Protein AF-A0A959RLE3-F1 (afdb_monomer_lite)

Sequence (68 aa):
MEMNRRKRFSLNSNWKFALHTHLVKNDLNTGVNLKPGKYFPAEVPGTIHTDLYKNKIIEDPFYSDNEL

Radius of gyration: 17.9 Å; chains: 1; bounding box: 62×14×42 Å

pLDDT: mean 82.44, std 13.75, range [47.81, 95.81]

Secondary structure (DSSP, 8-state):
------------SSEEEE--GGG-SS----SS---TT-EEEE-SS--HHHHHHHTTSS--TTSTTTT-

Foldseek 3Di:
DDPPDDDDDDPFPDDKDAAAPVPPPPPCPVVFPHDGPDIFGDGPVDDPVVRCCVVVRADDCPPDPSVD

Structure (mmCIF, N/CA/C/O backbone):
data_AF-A0A959RLE3-F1
#
_entry.id   AF-A0A959RLE3-F1
#
loop_
_atom_site.group_PDB
_atom_site.id
_atom_site.type_symbol
_atom_site.label_atom_id
_atom_site.label_alt_id
_atom_site.label_comp_id
_atom_site.label_asym_id
_atom_site.label_entity_id
_atom_site.label_seq_id
_atom_site.pdbx_PDB_ins_code
_atom_site.Cartn_x
_atom_site.Cartn_y
_atom_site.Cartn_z
_atom_site.occupancy
_atom_site.B_iso_or_equiv
_atom_site.auth_seq_id
_atom_site.auth_comp_id
_atom_site.auth_asym_id
_atom_site.auth_atom_id
_atom_site.pdbx_PDB_model_num
ATOM 1 N N . MET A 1 1 ? -39.333 -6.709 23.855 1.00 47.81 1 MET A N 1
ATOM 2 C CA . MET A 1 1 ? -38.162 -7.610 23.782 1.00 47.81 1 MET A CA 1
ATOM 3 C C . MET A 1 1 ? -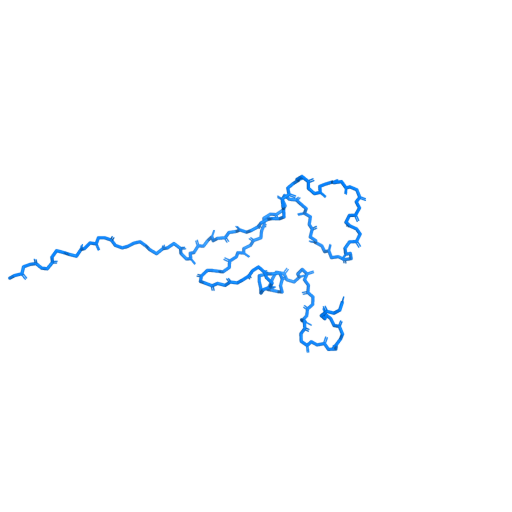36.963 -6.772 23.394 1.00 47.81 1 MET A C 1
ATOM 5 O O . MET A 1 1 ? -36.881 -6.329 22.257 1.00 47.81 1 MET A O 1
ATOM 9 N N . GLU A 1 2 ? -36.099 -6.468 24.355 1.00 55.25 2 GLU A N 1
ATOM 10 C CA . GLU A 1 2 ? -34.929 -5.625 24.129 1.00 55.25 2 GLU A CA 1
ATOM 11 C C . GLU A 1 2 ? -33.773 -6.513 23.663 1.00 55.25 2 GLU A C 1
ATOM 13 O O . GLU A 1 2 ? -33.344 -7.437 24.354 1.00 55.25 2 GLU A O 1
ATOM 18 N N . MET A 1 3 ? -33.351 -6.318 22.416 1.00 59.00 3 MET A N 1
ATOM 19 C CA . MET A 1 3 ? -32.371 -7.180 21.770 1.00 59.00 3 MET A CA 1
ATOM 20 C C . MET A 1 3 ? -30.982 -6.811 22.298 1.00 59.00 3 MET A C 1
ATOM 22 O O . MET A 1 3 ? -30.444 -5.760 21.957 1.00 59.00 3 MET A O 1
ATOM 26 N N . ASN A 1 4 ? -30.414 -7.669 23.147 1.00 66.25 4 ASN A N 1
ATOM 27 C CA . ASN A 1 4 ? -29.086 -7.508 23.737 1.00 66.25 4 ASN A CA 1
ATOM 28 C C . ASN A 1 4 ? -28.005 -7.497 22.631 1.00 66.25 4 ASN A C 1
ATOM 30 O O . ASN A 1 4 ? -27.492 -8.538 22.216 1.00 66.25 4 ASN A O 1
ATOM 34 N N . ARG A 1 5 ? -27.707 -6.315 22.076 1.00 71.81 5 ARG A N 1
ATOM 35 C CA . ARG A 1 5 ? -26.696 -6.133 21.026 1.00 71.81 5 ARG A CA 1
ATOM 36 C C . ARG A 1 5 ? -25.312 -6.077 21.666 1.00 71.81 5 ARG A C 1
ATOM 38 O O . ARG A 1 5 ? -24.947 -5.089 22.298 1.00 71.81 5 ARG A O 1
ATOM 45 N N . ARG A 1 6 ? -24.511 -7.123 21.449 1.00 83.06 6 ARG A N 1
ATOM 46 C CA . ARG A 1 6 ? -23.080 -7.127 21.793 1.00 83.06 6 ARG A CA 1
ATOM 47 C C . ARG A 1 6 ? -22.381 -5.936 21.124 1.00 83.06 6 ARG A C 1
ATOM 49 O O . ARG A 1 6 ? -22.572 -5.704 19.927 1.00 83.06 6 ARG A O 1
ATOM 56 N N . LYS A 1 7 ? -21.564 -5.197 21.883 1.00 86.75 7 LYS A N 1
ATOM 57 C CA . LYS A 1 7 ? -20.727 -4.119 21.335 1.00 86.75 7 LYS A CA 1
ATOM 58 C C . LYS A 1 7 ? -19.768 -4.714 20.301 1.00 86.75 7 LYS A C 1
ATOM 60 O O . LYS A 1 7 ? -19.087 -5.695 20.585 1.00 86.75 7 LYS A O 1
ATOM 65 N N . ARG A 1 8 ? -19.738 -4.130 19.103 1.00 88.56 8 ARG A N 1
ATOM 66 C CA . ARG A 1 8 ? -18.807 -4.485 18.025 1.00 88.56 8 ARG A CA 1
ATOM 67 C C . ARG A 1 8 ? -17.906 -3.290 17.762 1.00 88.56 8 ARG A C 1
ATOM 69 O O . ARG A 1 8 ? -18.409 -2.179 17.625 1.00 88.56 8 ARG A O 1
ATOM 76 N N . PHE A 1 9 ? -16.606 -3.536 17.684 1.00 88.81 9 PHE A N 1
ATOM 77 C CA . PHE A 1 9 ? -15.610 -2.530 17.338 1.00 88.81 9 PHE A CA 1
ATOM 78 C C . PHE A 1 9 ? -14.979 -2.904 16.004 1.00 88.81 9 PHE A C 1
ATOM 80 O O . PHE A 1 9 ? -14.623 -4.062 15.791 1.00 88.81 9 PHE A O 1
ATOM 87 N N . SER A 1 10 ? -14.869 -1.926 15.110 1.00 90.69 10 SER A N 1
ATOM 88 C CA . SER A 1 10 ? -14.163 -2.092 13.846 1.00 90.69 10 SER A CA 1
ATOM 89 C C . SER A 1 10 ? -12.703 -1.706 14.041 1.00 90.69 10 SER A C 1
ATOM 91 O O . SER A 1 10 ? -12.419 -0.593 14.476 1.00 90.69 10 SER A O 1
ATOM 93 N N . LEU A 1 11 ? -11.788 -2.622 13.732 1.00 92.12 11 LEU A N 1
ATOM 94 C CA . LEU A 1 11 ? -10.342 -2.407 13.810 1.00 92.12 11 LEU A CA 1
ATOM 95 C C . LEU A 1 11 ? -9.761 -2.338 12.397 1.00 92.12 11 LEU A C 1
ATOM 97 O O . LEU A 1 11 ? -8.916 -3.144 12.032 1.00 92.12 11 LEU A O 1
ATOM 101 N N . ASN A 1 12 ? -10.263 -1.426 11.570 1.00 93.75 12 ASN A N 1
ATOM 102 C CA . ASN A 1 12 ? -9.938 -1.356 10.141 1.00 93.75 12 ASN A CA 1
ATOM 103 C C . ASN A 1 12 ? -9.330 -0.012 9.708 1.00 93.75 12 ASN A C 1
ATOM 105 O O . ASN A 1 12 ? -9.172 0.239 8.521 1.00 93.75 12 ASN A O 1
ATOM 109 N N . SER A 1 13 ? -8.981 0.860 10.655 1.00 92.94 13 SER A N 1
ATOM 110 C CA . SER A 1 13 ? -8.456 2.197 10.372 1.00 92.94 13 SER A CA 1
ATOM 111 C C . SER A 1 13 ? -7.113 2.439 11.054 1.00 92.94 13 SER A C 1
ATOM 113 O O . SER A 1 13 ? -6.798 1.829 12.074 1.00 92.94 13 SER A O 1
ATOM 115 N N . ASN A 1 14 ? -6.322 3.352 10.482 1.00 94.44 14 ASN A N 1
ATOM 116 C CA . ASN A 1 14 ? -5.029 3.803 11.013 1.00 94.44 14 ASN A CA 1
ATOM 117 C C . ASN A 1 14 ? -3.974 2.702 11.201 1.00 94.44 14 ASN A C 1
ATOM 119 O O . ASN A 1 14 ? -3.044 2.863 11.997 1.00 94.44 14 ASN A O 1
ATOM 123 N N . TRP A 1 15 ? -4.088 1.604 10.454 1.00 95.81 15 TRP A N 1
ATOM 124 C CA . TRP A 1 15 ? -3.058 0.579 10.433 1.00 95.81 15 TRP A CA 1
ATOM 125 C C . TRP A 1 15 ? -1.786 1.111 9.782 1.00 95.81 15 TRP A C 1
ATOM 127 O O . TRP A 1 15 ? -1.813 1.943 8.871 1.00 95.81 15 TRP A O 1
ATOM 137 N N . LYS A 1 16 ? -0.651 0.632 10.283 1.00 95.00 16 LYS A N 1
ATOM 138 C CA . LYS A 1 16 ? 0.667 0.912 9.728 1.00 95.00 16 LYS A CA 1
ATOM 139 C C . LYS A 1 16 ? 1.458 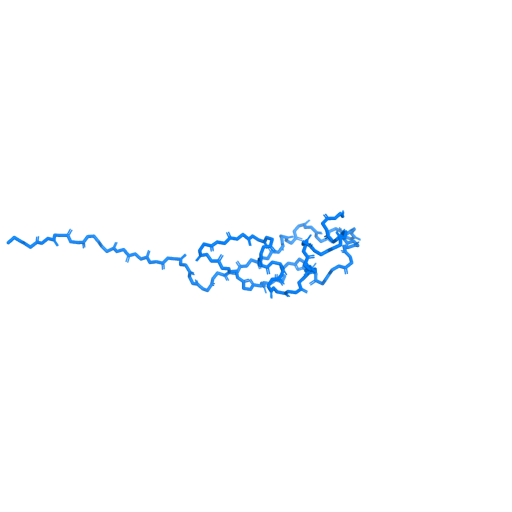-0.381 9.646 1.00 95.00 16 LYS A C 1
ATOM 141 O O . LYS A 1 16 ? 1.319 -1.238 10.516 1.00 95.00 16 LYS A O 1
ATOM 146 N N . PHE A 1 17 ? 2.321 -0.485 8.648 1.00 92.62 17 PHE A N 1
ATOM 147 C CA . PHE A 1 17 ? 3.267 -1.583 8.505 1.00 92.62 17 PHE A CA 1
ATOM 148 C C . PHE A 1 17 ? 4.697 -1.047 8.433 1.00 92.62 17 PHE A C 1
ATOM 150 O O . PHE A 1 17 ? 4.927 0.110 8.077 1.00 92.62 17 PHE A O 1
ATOM 157 N N . ALA A 1 18 ? 5.659 -1.882 8.806 1.00 90.88 18 ALA A N 1
ATOM 158 C CA . ALA A 1 18 ? 7.078 -1.585 8.694 1.00 90.88 18 ALA A CA 1
ATOM 159 C C . ALA A 1 18 ? 7.848 -2.881 8.451 1.00 90.88 18 ALA A C 1
ATOM 161 O O . ALA A 1 18 ? 7.465 -3.947 8.938 1.00 90.88 18 ALA A O 1
ATOM 162 N N . LEU A 1 19 ? 8.964 -2.774 7.734 1.00 86.81 19 LEU A N 1
ATOM 163 C CA . LEU A 1 19 ? 9.908 -3.874 7.613 1.00 86.81 19 LEU A CA 1
ATOM 164 C C . LEU A 1 19 ? 10.643 -4.062 8.951 1.00 86.81 19 LEU A C 1
ATOM 166 O O . LEU A 1 19 ? 11.084 -3.087 9.573 1.00 86.81 19 LEU A O 1
ATOM 170 N N . HIS A 1 20 ? 10.768 -5.313 9.394 1.00 83.44 20 HIS A N 1
ATOM 171 C CA . HIS A 1 20 ? 11.378 -5.644 10.678 1.00 83.44 20 HIS A CA 1
ATOM 172 C C . HIS A 1 20 ? 12.860 -5.236 10.735 1.00 83.44 20 HIS A C 1
ATOM 174 O O . HIS A 1 20 ? 13.627 -5.444 9.796 1.00 83.44 20 HIS A O 1
ATOM 180 N N . THR A 1 21 ? 13.272 -4.665 11.866 1.00 70.31 21 THR A N 1
ATOM 181 C CA . THR A 1 21 ? 14.585 -4.028 12.057 1.00 70.31 21 THR A CA 1
ATOM 182 C C . THR A 1 21 ? 15.752 -5.011 12.098 1.00 70.31 21 THR A C 1
ATOM 184 O O . THR A 1 21 ? 16.880 -4.623 11.818 1.00 70.31 21 THR A O 1
ATOM 187 N N . HIS A 1 22 ? 15.524 -6.295 12.377 1.00 66.75 22 HIS A N 1
ATOM 188 C CA . HIS A 1 22 ? 16.607 -7.286 12.379 1.00 66.75 22 HIS A CA 1
ATOM 189 C C . HIS A 1 22 ? 17.127 -7.633 10.961 1.00 66.75 22 HIS A C 1
ATOM 191 O O . HIS A 1 22 ? 18.102 -8.369 10.815 1.00 66.75 22 HIS A O 1
ATOM 197 N N . LEU A 1 23 ? 16.514 -7.068 9.911 1.00 62.66 23 LEU A N 1
ATOM 198 C CA . LEU A 1 23 ? 16.974 -7.147 8.518 1.00 62.66 23 LEU A CA 1
ATOM 199 C C . LEU A 1 23 ? 18.000 -6.054 8.150 1.00 62.66 23 LEU A C 1
ATOM 201 O O . LEU A 1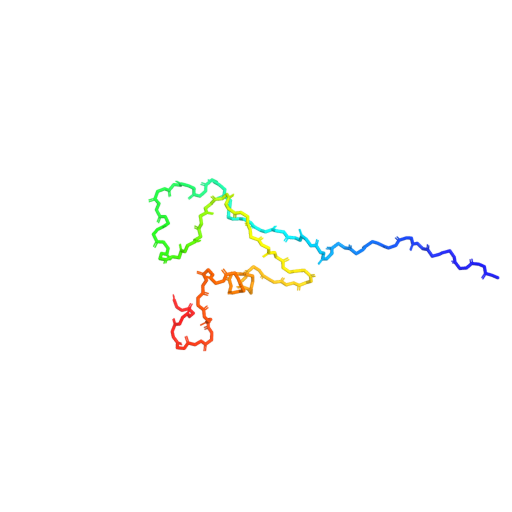 23 ? 18.398 -5.953 6.998 1.00 62.66 23 LEU A O 1
ATOM 205 N N . VAL A 1 24 ? 18.473 -5.257 9.119 1.00 59.00 24 VAL A N 1
ATOM 206 C CA . VAL A 1 24 ? 19.496 -4.195 8.946 1.00 59.00 24 VAL A CA 1
ATOM 207 C C . VAL A 1 24 ? 20.899 -4.743 8.610 1.00 59.00 24 VAL A C 1
ATOM 209 O O . VAL A 1 24 ? 21.855 -3.983 8.492 1.00 59.00 24 VAL A O 1
ATOM 212 N N . LYS A 1 25 ? 21.061 -6.053 8.395 1.00 54.19 25 LYS A N 1
ATOM 213 C CA . LYS A 1 25 ? 22.319 -6.596 7.871 1.00 54.19 25 LYS A CA 1
ATOM 214 C C . LYS A 1 25 ? 22.473 -6.149 6.417 1.00 54.19 25 LYS A C 1
ATOM 216 O O . LYS A 1 25 ? 21.852 -6.765 5.571 1.00 54.19 25 LYS A O 1
ATOM 221 N N . ASN A 1 26 ? 23.195 -5.042 6.208 1.00 51.44 26 ASN A N 1
ATOM 222 C CA . ASN A 1 26 ? 24.018 -4.556 5.078 1.00 51.44 26 ASN A CA 1
ATOM 223 C C . ASN A 1 26 ? 23.771 -4.994 3.606 1.00 51.44 26 ASN A C 1
ATOM 225 O O . ASN A 1 26 ? 24.469 -4.487 2.734 1.00 51.44 26 ASN A O 1
ATOM 229 N N . ASP A 1 27 ? 22.780 -5.826 3.290 1.00 52.81 27 ASP A N 1
ATOM 230 C CA . ASP A 1 27 ? 22.706 -6.607 2.049 1.00 52.81 27 ASP A CA 1
ATOM 231 C C . ASP A 1 27 ? 21.401 -6.402 1.262 1.00 52.81 27 ASP A C 1
ATOM 233 O O . ASP A 1 27 ? 21.262 -6.929 0.160 1.00 52.81 27 ASP A O 1
ATOM 237 N N . LEU A 1 28 ? 20.432 -5.617 1.758 1.00 59.97 28 LEU A N 1
ATOM 238 C CA . LEU A 1 28 ? 19.244 -5.275 0.962 1.00 59.97 28 LEU A CA 1
ATOM 239 C C . LEU A 1 28 ? 19.572 -4.169 -0.052 1.00 59.97 28 LEU A C 1
ATOM 241 O O . LEU A 1 28 ? 19.131 -3.026 0.072 1.00 59.97 28 LEU A O 1
ATOM 245 N N . ASN A 1 29 ? 20.306 -4.524 -1.104 1.00 57.88 29 ASN A N 1
ATOM 246 C CA . ASN A 1 29 ? 20.413 -3.714 -2.313 1.00 57.88 29 ASN A CA 1
ATOM 247 C C . ASN A 1 29 ? 19.130 -3.892 -3.147 1.00 57.88 29 ASN A C 1
ATOM 249 O O . ASN A 1 29 ? 19.140 -4.465 -4.228 1.00 57.88 29 ASN A O 1
ATOM 253 N N . THR A 1 30 ? 17.985 -3.498 -2.583 1.00 61.09 30 THR A N 1
ATOM 254 C CA . THR A 1 30 ? 16.664 -3.819 -3.153 1.00 61.09 30 THR A CA 1
ATOM 255 C C . THR A 1 30 ? 16.211 -2.857 -4.246 1.00 61.09 30 THR A C 1
ATOM 257 O O . THR A 1 30 ? 15.102 -2.995 -4.742 1.00 61.09 30 THR A O 1
ATOM 260 N N . GLY A 1 31 ? 17.021 -1.858 -4.616 1.00 66.62 31 GLY A N 1
ATOM 261 C CA . GLY A 1 31 ? 16.650 -0.841 -5.611 1.00 66.62 31 GLY A CA 1
ATOM 262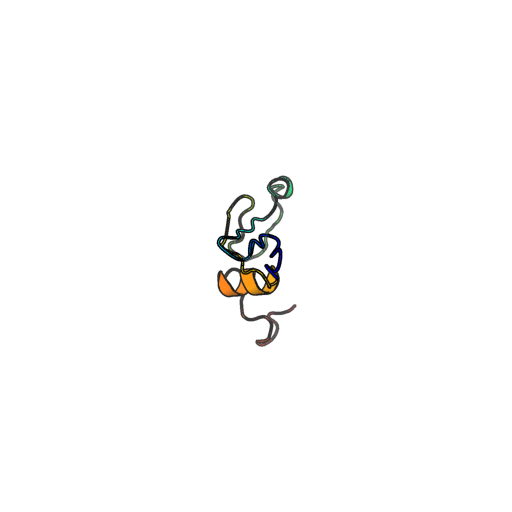 C C . GLY A 1 31 ? 15.468 0.057 -5.206 1.00 66.62 31 GLY A C 1
ATOM 263 O O . GLY A 1 31 ? 15.226 1.075 -5.845 1.00 66.62 31 GLY A O 1
ATOM 264 N N . VAL A 1 32 ? 14.769 -0.268 -4.113 1.00 71.69 32 VAL A N 1
ATOM 265 C CA . VAL A 1 32 ? 13.549 0.393 -3.647 1.00 71.69 32 VAL A CA 1
ATOM 266 C C . VAL A 1 32 ? 13.779 1.169 -2.351 1.00 71.69 32 VAL A C 1
ATOM 268 O O . VAL A 1 32 ? 14.607 0.821 -1.507 1.00 71.69 32 VAL A O 1
ATOM 271 N N . ASN A 1 33 ? 13.003 2.236 -2.147 1.00 72.00 33 ASN A N 1
ATOM 272 C CA . ASN A 1 33 ? 13.086 3.101 -0.962 1.00 72.00 33 ASN A CA 1
ATOM 273 C C . ASN A 1 33 ? 12.359 2.499 0.262 1.00 72.00 33 ASN A C 1
ATOM 275 O O . ASN A 1 33 ? 11.550 3.162 0.922 1.00 72.00 33 ASN A O 1
ATOM 279 N N . LEU A 1 34 ? 12.637 1.230 0.569 1.00 78.12 34 LEU A N 1
ATOM 280 C CA . LEU A 1 34 ? 12.101 0.524 1.730 1.00 78.12 34 LEU A CA 1
ATOM 281 C C . LEU A 1 34 ? 13.185 0.402 2.804 1.00 78.12 34 LEU A C 1
ATOM 283 O O . LEU A 1 34 ? 14.061 -0.455 2.743 1.00 78.12 34 LEU A O 1
ATOM 287 N N . LYS A 1 35 ? 13.122 1.270 3.817 1.00 78.19 35 LYS A N 1
ATOM 288 C CA . LYS A 1 35 ? 14.057 1.236 4.950 1.00 78.19 35 LYS A CA 1
ATOM 289 C C . LYS A 1 35 ? 13.453 0.458 6.126 1.00 78.19 35 LYS A C 1
ATOM 291 O O . LYS A 1 35 ? 12.320 0.768 6.512 1.00 78.19 35 LYS A O 1
ATOM 296 N N . PRO A 1 36 ? 14.187 -0.494 6.738 1.00 81.88 36 PRO A N 1
ATOM 297 C CA . PRO A 1 36 ? 13.773 -1.124 7.989 1.00 81.88 36 PRO A CA 1
ATOM 298 C C . PRO A 1 36 ? 13.432 -0.083 9.061 1.00 81.88 36 PRO A C 1
ATOM 300 O O . PRO A 1 36 ? 14.093 0.949 9.170 1.00 81.88 36 PRO A O 1
ATOM 303 N N . GLY A 1 37 ? 12.387 -0.339 9.849 1.00 81.88 37 GLY A N 1
ATOM 304 C CA . GLY A 1 37 ? 11.946 0.566 10.918 1.00 81.88 37 GLY A CA 1
ATOM 305 C C . GLY A 1 37 ? 11.173 1.813 10.464 1.00 81.88 37 GLY A C 1
ATOM 306 O O . GLY A 1 37 ? 10.668 2.545 11.316 1.00 81.88 37 GLY A O 1
ATOM 307 N N . LYS A 1 38 ? 11.018 2.058 9.154 1.00 87.12 38 LYS A N 1
ATOM 308 C CA . LYS A 1 38 ? 10.118 3.100 8.641 1.00 87.12 38 LYS A CA 1
ATOM 309 C C . LYS A 1 38 ? 8.684 2.569 8.578 1.00 87.12 38 LYS A C 1
ATOM 311 O O . LYS A 1 38 ? 8.433 1.538 7.960 1.00 87.12 38 LYS A O 1
ATOM 316 N N . TYR A 1 39 ? 7.759 3.294 9.204 1.00 91.38 39 TYR A N 1
ATOM 317 C CA . TYR A 1 39 ? 6.331 2.977 9.183 1.00 91.38 39 TYR A CA 1
ATOM 318 C C . TYR A 1 39 ? 5.625 3.627 7.993 1.00 91.38 39 TYR A C 1
ATOM 320 O O . TYR A 1 39 ? 5.833 4.808 7.710 1.00 91.38 39 TYR A O 1
ATOM 328 N N . PHE A 1 40 ? 4.729 2.873 7.366 1.00 92.50 40 PHE A N 1
ATOM 329 C CA . PHE A 1 40 ? 3.892 3.291 6.245 1.00 92.50 40 PHE A CA 1
ATOM 330 C C . PHE A 1 40 ? 2.419 2.979 6.540 1.00 92.50 40 PHE A C 1
ATOM 332 O O . PHE A 1 40 ? 2.153 2.030 7.278 1.00 92.50 40 PHE A O 1
ATOM 339 N N . PRO A 1 41 ? 1.457 3.762 6.022 1.00 94.81 41 PRO A N 1
ATOM 340 C CA . PRO A 1 41 ? 0.033 3.460 6.155 1.00 94.81 41 PRO A CA 1
ATOM 341 C C . PRO A 1 41 ? -0.325 2.128 5.476 1.00 94.81 41 PRO A C 1
ATOM 343 O O . PRO A 1 41 ? 0.179 1.842 4.389 1.00 94.81 41 PRO A O 1
ATOM 346 N N . ALA A 1 42 ? -1.200 1.352 6.120 1.00 95.44 42 ALA A N 1
ATOM 347 C CA . ALA A 1 42 ? -1.743 0.083 5.635 1.00 95.44 42 ALA A CA 1
ATOM 348 C C . ALA A 1 42 ? -3.276 0.128 5.587 1.00 95.44 42 ALA A C 1
ATOM 350 O O . ALA A 1 42 ? -3.910 0.747 6.451 1.00 95.44 42 ALA A O 1
ATOM 351 N N . GLU A 1 43 ? -3.871 -0.563 4.617 1.00 95.12 43 GLU A N 1
ATOM 352 C CA . GLU A 1 43 ? -5.322 -0.717 4.515 1.00 95.12 43 GLU A CA 1
ATOM 353 C C . GLU A 1 43 ? -5.779 -2.093 5.014 1.00 95.12 43 GLU A C 1
ATOM 355 O O . GLU A 1 43 ? -5.211 -3.128 4.669 1.00 95.12 43 GLU A O 1
ATOM 360 N N . VAL A 1 44 ? -6.832 -2.108 5.834 1.00 93.12 44 VAL A N 1
ATOM 361 C CA . VAL A 1 44 ? -7.467 -3.336 6.326 1.00 93.12 44 VAL A CA 1
ATOM 362 C C . VAL A 1 44 ? -8.961 -3.261 5.990 1.00 93.12 44 VAL A C 1
ATOM 364 O O . VAL A 1 44 ? -9.616 -2.326 6.442 1.00 93.12 44 VAL A O 1
ATOM 367 N N . PRO A 1 45 ? -9.546 -4.220 5.252 1.00 93.38 45 PRO A N 1
ATOM 368 C CA . PRO A 1 45 ? -8.906 -5.398 4.665 1.00 93.38 45 PRO A CA 1
ATOM 369 C C . PRO A 1 45 ? -8.003 -5.038 3.473 1.00 93.38 45 PRO A C 1
ATOM 371 O O . PRO A 1 45 ? -8.356 -4.202 2.649 1.00 93.38 45 PRO A O 1
ATOM 374 N N . GLY A 1 46 ? -6.851 -5.698 3.369 1.00 93.00 46 GLY A N 1
ATOM 375 C CA . GLY A 1 46 ? -5.855 -5.431 2.332 1.00 93.00 46 GLY A CA 1
ATOM 376 C C . GLY A 1 46 ? -4.656 -6.373 2.432 1.00 93.00 46 GLY A C 1
ATOM 377 O O . GLY A 1 46 ? -4.662 -7.318 3.225 1.00 93.00 46 GLY A O 1
ATOM 378 N N . THR A 1 47 ? -3.633 -6.130 1.609 1.00 94.50 47 THR A N 1
ATOM 379 C CA . THR A 1 47 ? -2.379 -6.898 1.612 1.00 94.50 47 THR A CA 1
ATOM 380 C C . THR A 1 47 ? -1.167 -5.975 1.612 1.00 94.50 47 THR A C 1
ATOM 382 O O . THR A 1 47 ? -1.218 -4.864 1.083 1.00 94.50 47 THR A O 1
ATOM 385 N N . ILE A 1 48 ? -0.038 -6.473 2.120 1.00 92.69 48 ILE A N 1
ATOM 386 C CA . ILE A 1 48 ? 1.210 -5.704 2.131 1.00 92.69 48 ILE A CA 1
ATOM 387 C C . ILE A 1 48 ? 1.654 -5.329 0.708 1.00 92.69 48 ILE A C 1
ATOM 389 O O . ILE A 1 48 ? 2.082 -4.201 0.507 1.00 92.69 48 ILE A O 1
ATOM 393 N N . HIS A 1 49 ? 1.491 -6.197 -0.298 1.00 91.62 49 HIS A N 1
ATOM 394 C CA . HIS A 1 49 ? 1.860 -5.878 -1.689 1.00 91.62 49 HIS A CA 1
ATOM 395 C C . HIS A 1 49 ? 1.095 -4.665 -2.234 1.00 91.62 49 HIS A C 1
ATOM 397 O O . HIS A 1 49 ? 1.692 -3.742 -2.788 1.00 91.62 49 HIS A O 1
ATOM 403 N N . THR A 1 50 ? -0.221 -4.613 -2.004 1.00 93.06 50 THR A N 1
ATOM 404 C CA . THR A 1 50 ? -1.035 -3.456 -2.401 1.00 93.06 50 THR A CA 1
ATOM 405 C C . THR A 1 50 ? -0.659 -2.192 -1.632 1.00 93.06 50 THR A C 1
ATOM 407 O O . THR A 1 50 ? -0.709 -1.10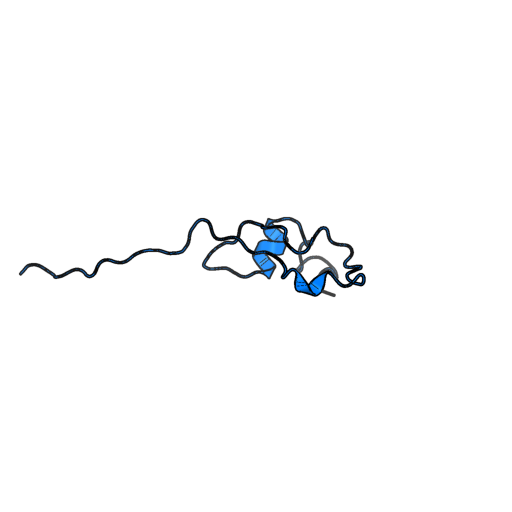0 -2.196 1.00 93.06 50 THR A O 1
ATOM 410 N N . ASP A 1 51 ? -0.242 -2.324 -0.371 1.00 93.62 51 ASP A N 1
ATOM 411 C CA . ASP A 1 51 ? 0.226 -1.191 0.425 1.00 93.62 51 ASP A CA 1
ATOM 412 C C . ASP A 1 51 ? 1.604 -0.698 -0.043 1.00 93.62 51 ASP A C 1
ATOM 414 O O . ASP A 1 51 ? 1.836 0.510 -0.071 1.00 93.62 51 ASP A O 1
ATOM 418 N N . LEU A 1 52 ? 2.505 -1.588 -0.477 1.00 92.19 52 LEU A N 1
ATOM 419 C CA . LEU A 1 52 ? 3.784 -1.219 -1.092 1.00 92.19 52 LEU A CA 1
ATOM 420 C C . LEU A 1 52 ? 3.562 -0.403 -2.373 1.00 92.19 52 LEU A C 1
ATOM 422 O O . LEU A 1 52 ? 4.164 0.662 -2.524 1.00 92.19 52 LEU A O 1
ATOM 426 N N . TYR A 1 53 ? 2.657 -0.853 -3.247 1.00 92.44 53 TYR A N 1
ATOM 427 C CA . TYR A 1 53 ? 2.282 -0.134 -4.468 1.00 92.44 53 TYR A CA 1
ATOM 428 C C . TYR A 1 53 ? 1.640 1.231 -4.162 1.00 92.44 53 TYR A C 1
ATOM 430 O O . TYR A 1 53 ? 2.082 2.260 -4.673 1.00 92.44 53 TYR A O 1
ATOM 438 N N . LYS A 1 54 ? 0.660 1.289 -3.247 1.00 92.25 54 LYS A N 1
ATOM 439 C CA . LYS A 1 54 ? 0.004 2.550 -2.832 1.00 92.25 54 LYS A CA 1
ATOM 440 C C . LYS A 1 54 ? 0.980 3.561 -2.234 1.00 92.25 54 LYS A C 1
ATOM 442 O O . LYS A 1 54 ? 0.852 4.761 -2.472 1.00 92.25 54 LYS A O 1
ATOM 447 N N . ASN A 1 55 ? 1.964 3.081 -1.474 1.00 91.12 55 ASN A N 1
ATOM 448 C CA . ASN A 1 55 ? 3.032 3.907 -0.914 1.00 91.12 55 ASN A CA 1
ATOM 449 C C . ASN A 1 55 ? 4.159 4.212 -1.918 1.00 91.12 55 ASN A C 1
ATOM 451 O O . ASN A 1 55 ? 5.132 4.865 -1.537 1.00 91.12 55 ASN A O 1
ATOM 455 N N . LYS A 1 56 ? 4.028 3.784 -3.184 1.00 90.31 56 LYS A N 1
ATOM 456 C CA . LYS A 1 56 ? 5.004 3.985 -4.269 1.00 90.31 56 LYS A CA 1
ATOM 457 C C . LYS A 1 56 ? 6.392 3.437 -3.930 1.00 90.31 56 LYS A C 1
ATOM 459 O O . LYS A 1 56 ? 7.409 4.045 -4.253 1.00 90.31 56 LYS A O 1
ATOM 464 N N . ILE A 1 57 ? 6.421 2.323 -3.201 1.00 89.56 57 ILE A N 1
ATOM 465 C CA . ILE A 1 57 ? 7.652 1.611 -2.844 1.00 89.56 57 ILE A CA 1
ATOM 466 C C . ILE A 1 57 ? 8.055 0.668 -3.979 1.00 89.56 57 ILE A C 1
ATOM 468 O O . ILE A 1 57 ? 9.244 0.515 -4.235 1.00 89.56 57 ILE A O 1
ATOM 472 N N . ILE A 1 58 ? 7.065 0.079 -4.648 1.00 89.94 58 ILE A N 1
ATOM 473 C CA . ILE A 1 58 ? 7.216 -0.735 -5.856 1.00 89.94 58 ILE A CA 1
ATOM 474 C C . ILE A 1 58 ? 6.413 -0.100 -6.994 1.00 89.94 58 ILE A C 1
ATOM 476 O O . ILE A 1 58 ? 5.468 0.658 -6.741 1.00 89.94 58 ILE A O 1
ATOM 480 N N . GLU A 1 59 ? 6.795 -0.405 -8.228 1.00 89.38 59 GLU A N 1
ATOM 481 C CA . GLU A 1 59 ? 6.039 -0.026 -9.422 1.00 89.38 59 GLU A CA 1
ATOM 482 C C . GLU A 1 59 ? 4.796 -0.909 -9.601 1.00 89.38 59 GLU A C 1
ATOM 484 O O . GLU A 1 59 ? 4.524 -1.785 -8.779 1.00 89.38 59 GLU A O 1
ATOM 489 N N . ASP A 1 60 ? 3.997 -0.644 -10.637 1.00 91.69 60 ASP A N 1
ATOM 490 C CA . ASP A 1 60 ? 2.829 -1.475 -10.937 1.00 91.69 60 ASP A CA 1
ATOM 491 C C . ASP A 1 60 ? 3.288 -2.894 -11.308 1.00 91.69 60 ASP A C 1
ATOM 493 O O . ASP A 1 60 ? 3.952 -3.040 -12.339 1.00 91.69 60 ASP A O 1
ATOM 497 N N . PRO A 1 61 ? 2.951 -3.924 -10.506 1.00 90.19 61 PRO A N 1
ATOM 498 C CA . PRO A 1 61 ? 3.388 -5.290 -10.770 1.00 90.19 61 PRO A CA 1
ATOM 499 C C . PRO A 1 61 ? 2.736 -5.891 -12.023 1.00 90.19 61 PRO A C 1
ATOM 501 O O . PRO A 1 61 ? 3.250 -6.862 -12.558 1.00 90.19 61 PRO A O 1
ATOM 504 N N . PHE A 1 62 ? 1.622 -5.336 -12.518 1.00 93.19 62 PHE A N 1
ATOM 505 C CA . PHE A 1 62 ? 0.956 -5.822 -13.733 1.00 93.19 62 PHE A CA 1
ATOM 506 C C . PHE A 1 62 ? 1.482 -5.171 -15.018 1.00 93.19 62 PHE A C 1
ATOM 508 O O . PHE A 1 62 ? 1.005 -5.487 -16.111 1.00 93.19 62 PHE A O 1
ATOM 515 N N . TYR A 1 63 ? 2.433 -4.243 -14.906 1.00 93.00 63 TYR A N 1
ATOM 516 C CA . TYR A 1 63 ? 3.026 -3.568 -16.049 1.00 93.00 63 TYR A CA 1
ATOM 517 C C . TYR A 1 63 ? 4.355 -4.222 -16.448 1.00 93.00 63 TYR A C 1
ATOM 519 O O . TYR A 1 63 ? 5.284 -4.285 -15.649 1.00 93.00 63 TYR A O 1
ATOM 527 N N . SER A 1 64 ? 4.467 -4.632 -17.716 1.00 92.38 64 SER A N 1
ATOM 528 C CA . SER A 1 64 ? 5.699 -5.192 -18.294 1.00 92.38 64 SER A CA 1
ATOM 529 C C . SER A 1 64 ? 6.233 -6.396 -17.495 1.00 92.38 64 SER A C 1
ATOM 531 O O . SER A 1 64 ? 5.544 -7.404 -17.368 1.00 92.38 64 SER A O 1
ATOM 533 N N . ASP A 1 65 ? 7.458 -6.291 -16.990 1.00 88.44 65 ASP A N 1
ATOM 534 C CA . ASP A 1 65 ? 8.258 -7.276 -16.275 1.00 88.44 65 ASP A CA 1
ATOM 535 C C . ASP A 1 65 ? 8.460 -6.892 -14.800 1.00 88.44 65 ASP A C 1
ATOM 537 O O . ASP A 1 65 ? 9.279 -7.493 -14.118 1.00 88.44 65 ASP A O 1
ATOM 541 N N . ASN A 1 66 ? 7.675 -5.941 -14.279 1.00 87.25 66 ASN A N 1
ATOM 542 C CA . ASN A 1 66 ? 7.785 -5.428 -12.907 1.00 87.25 66 ASN A CA 1
ATOM 543 C C . ASN A 1 66 ? 7.432 -6.446 -11.802 1.00 87.25 66 ASN A C 1
ATOM 545 O O . ASN A 1 66 ? 7.574 -6.137 -10.617 1.00 87.25 66 ASN A O 1
ATOM 549 N N . GLU A 1 67 ? 6.931 -7.629 -12.161 1.00 83.88 67 GLU A N 1
ATOM 550 C CA . GLU A 1 67 ? 6.711 -8.742 -11.229 1.00 83.88 67 GLU A CA 1
ATOM 551 C C . GLU A 1 67 ? 7.987 -9.575 -10.981 1.00 83.88 67 GLU A C 1
ATOM 553 O O . GLU A 1 67 ? 8.079 -10.229 -9.938 1.00 83.88 67 GLU A O 1
ATOM 558 N N . LEU A 1 68 ? 8.943 -9.573 -11.925 1.00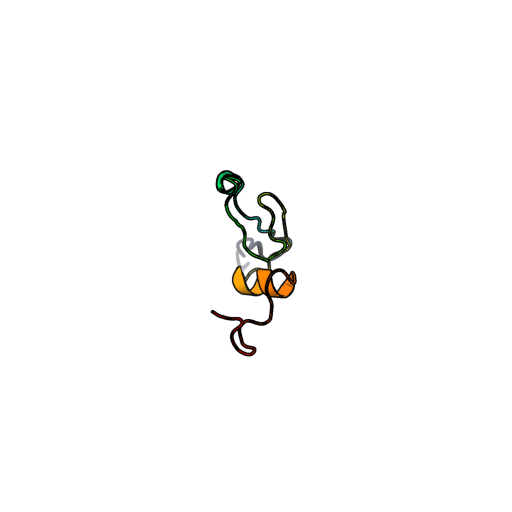 74.75 68 LEU A N 1
ATOM 559 C CA . LEU A 1 68 ? 10.168 -10.391 -11.896 1.00 74.75 68 LEU A CA 1
ATOM 560 C C . LEU A 1 68 ? 11.248 -9.806 -10.974 1.00 74.75 68 LEU A C 1
ATOM 562 O O . LEU A 1 68 ? 11.895 -10.625 -10.278 1.00 74.75 68 LEU A O 1
#